Protein AF-A0A5C7UCA2-F1 (afdb_monomer_lite)

pLDDT: mean 87.02, std 14.06, range [39.72, 98.44]

Structure (mmCIF, N/CA/C/O backbone):
data_AF-A0A5C7UCA2-F1
#
_entry.id   AF-A0A5C7UCA2-F1
#
loop_
_atom_site.group_PDB
_atom_site.id
_atom_site.type_symbol
_atom_site.label_atom_id
_atom_site.label_alt_id
_atom_site.label_comp_id
_atom_site.label_asym_id
_atom_site.label_entity_id
_atom_site.label_seq_id
_atom_site.pdbx_PDB_ins_code
_atom_site.Cartn_x
_atom_site.Cartn_y
_atom_site.Cartn_z
_atom_site.occupancy
_atom_site.B_iso_or_equiv
_atom_site.auth_seq_id
_atom_site.auth_comp_id
_atom_site.auth_asym_id
_atom_site.auth_atom_id
_atom_site.pdbx_PDB_model_num
ATOM 1 N N . MET A 1 1 ? -58.345 -31.734 -3.311 1.00 42.44 1 MET A N 1
ATOM 2 C CA . MET A 1 1 ? -57.113 -31.216 -3.943 1.00 42.44 1 MET A CA 1
ATOM 3 C C . MET A 1 1 ? -56.511 -30.205 -2.977 1.00 42.44 1 MET A C 1
ATOM 5 O O . MET A 1 1 ? -57.023 -29.100 -2.899 1.00 42.44 1 MET A O 1
ATOM 9 N N . ASN A 1 2 ? -55.523 -30.602 -2.167 1.00 39.72 2 ASN A N 1
ATOM 10 C CA . ASN A 1 2 ? -54.932 -29.731 -1.144 1.00 39.72 2 ASN A CA 1
ATOM 11 C C . ASN A 1 2 ? -53.550 -29.271 -1.608 1.00 39.72 2 ASN A C 1
ATOM 13 O O . ASN A 1 2 ? -52.618 -30.069 -1.660 1.00 39.72 2 ASN A O 1
ATOM 17 N N . ALA A 1 3 ? -53.444 -27.990 -1.959 1.00 49.00 3 ALA A N 1
ATOM 18 C CA . ALA A 1 3 ? -52.181 -27.338 -2.266 1.00 49.00 3 ALA A CA 1
ATOM 19 C C . ALA A 1 3 ? -51.408 -27.107 -0.959 1.00 49.00 3 ALA A C 1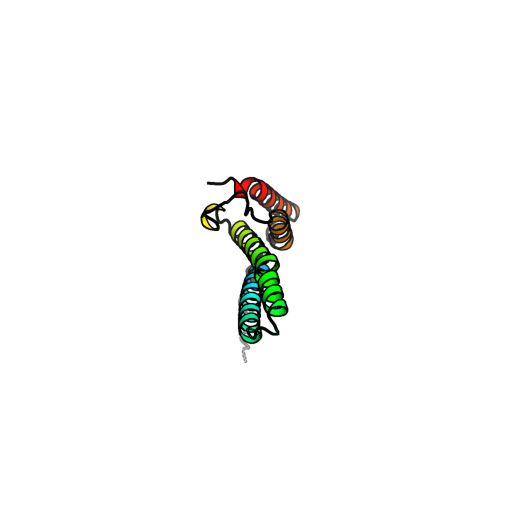
ATOM 21 O O . ALA A 1 3 ? -51.807 -26.308 -0.110 1.00 49.00 3 ALA A O 1
ATOM 22 N N . THR A 1 4 ? -50.314 -27.840 -0.773 1.00 50.22 4 THR A N 1
ATOM 23 C CA . THR A 1 4 ? -49.383 -27.644 0.337 1.00 50.22 4 THR A CA 1
ATOM 24 C C . THR A 1 4 ? -48.605 -26.350 0.125 1.00 50.22 4 THR A C 1
ATOM 26 O O . THR A 1 4 ? -47.755 -26.255 -0.756 1.00 50.22 4 THR A O 1
ATOM 29 N N . ASN A 1 5 ? -48.921 -25.351 0.945 1.00 57.38 5 ASN A N 1
ATOM 30 C CA . ASN A 1 5 ? -48.198 -24.092 1.060 1.00 57.38 5 ASN A CA 1
ATOM 31 C C . ASN A 1 5 ? -46.838 -24.358 1.734 1.00 57.38 5 ASN A C 1
ATOM 33 O O . ASN A 1 5 ? -46.743 -24.435 2.963 1.00 57.38 5 ASN A O 1
ATOM 37 N N . GLU A 1 6 ? -45.798 -24.565 0.924 1.00 52.62 6 GLU A N 1
ATOM 38 C CA . GLU A 1 6 ? -44.413 -24.615 1.387 1.00 52.62 6 GLU A CA 1
ATOM 39 C C . GLU A 1 6 ? -44.019 -23.243 1.940 1.00 52.62 6 GLU A C 1
ATOM 41 O O . GLU A 1 6 ? -43.707 -22.302 1.212 1.00 52.62 6 GLU A O 1
ATOM 46 N N . LYS A 1 7 ? -44.022 -23.132 3.272 1.00 56.97 7 LYS A N 1
ATOM 47 C CA . LYS A 1 7 ? -43.416 -22.012 3.991 1.00 56.97 7 LYS A CA 1
ATOM 48 C C . LYS A 1 7 ? -41.921 -21.982 3.667 1.00 56.97 7 LYS A C 1
ATOM 50 O O . LYS A 1 7 ? -41.129 -22.691 4.290 1.00 56.97 7 LYS A O 1
ATOM 55 N N . SER A 1 8 ? -41.534 -21.156 2.699 1.00 60.03 8 SER A N 1
ATOM 56 C CA . SER A 1 8 ? -40.137 -20.849 2.406 1.00 60.03 8 SER A CA 1
ATOM 57 C C . SER A 1 8 ? -39.459 -20.341 3.681 1.00 60.03 8 SER A C 1
ATOM 59 O O . SER A 1 8 ? -39.878 -19.334 4.257 1.00 60.03 8 SER A O 1
ATOM 61 N N . LYS A 1 9 ? -38.428 -21.054 4.148 1.00 54.03 9 LYS A N 1
ATOM 62 C CA . LYS A 1 9 ? -37.626 -20.645 5.309 1.00 54.03 9 LYS A CA 1
ATOM 63 C C . LYS A 1 9 ? -37.058 -19.237 5.065 1.00 54.03 9 LYS A C 1
ATOM 65 O O . LYS A 1 9 ? -36.585 -18.980 3.957 1.00 54.03 9 LYS A O 1
ATOM 70 N N . PRO A 1 10 ? -37.062 -18.338 6.066 1.00 53.12 10 PRO A N 1
ATOM 71 C CA . PRO A 1 10 ? -36.488 -17.011 5.904 1.00 53.12 10 PRO A CA 1
ATOM 72 C C . PRO A 1 10 ? -34.998 -17.147 5.588 1.00 53.12 10 PRO A C 1
ATOM 74 O O . PRO A 1 10 ? -34.236 -17.737 6.360 1.00 53.12 10 PRO A O 1
ATOM 77 N N . VAL A 1 11 ? -34.585 -16.619 4.435 1.00 59.59 11 VAL A N 1
ATOM 78 C CA . VAL A 1 11 ? -33.170 -16.479 4.093 1.00 59.59 11 VAL A CA 1
ATOM 79 C C . VAL A 1 11 ? -32.575 -15.529 5.124 1.00 59.59 11 VAL A C 1
ATOM 81 O O . VAL A 1 11 ? -32.898 -14.343 5.141 1.00 59.59 11 VAL A O 1
ATOM 84 N N . LYS A 1 12 ? -31.733 -16.052 6.019 1.00 54.62 12 LYS A N 1
ATOM 85 C CA . LYS A 1 12 ? -30.919 -15.221 6.905 1.00 54.62 12 LYS A CA 1
ATOM 86 C C . LYS A 1 12 ? -29.942 -14.461 6.016 1.00 54.62 12 LYS A C 1
ATOM 88 O O . LYS A 1 12 ? -28.910 -15.001 5.623 1.00 54.62 12 LYS A O 1
ATOM 93 N N . ILE A 1 13 ? -30.294 -13.233 5.649 1.00 60.41 13 ILE A N 1
ATOM 94 C CA . ILE A 1 13 ? -29.346 -12.293 5.061 1.00 60.41 13 ILE A CA 1
ATOM 95 C C . ILE A 1 13 ? -28.414 -11.928 6.211 1.00 60.41 13 ILE A C 1
ATOM 97 O O . ILE A 1 13 ? -28.694 -11.023 6.989 1.00 60.41 13 ILE A O 1
ATOM 101 N N . GLU A 1 14 ? -27.357 -12.717 6.399 1.00 58.50 14 GLU A N 1
ATOM 102 C CA . GLU A 1 14 ? -26.273 -12.332 7.291 1.00 58.50 14 GLU A CA 1
ATOM 103 C C . GLU A 1 14 ? -25.791 -10.964 6.815 1.00 58.50 14 GLU A C 1
ATOM 105 O O . GLU A 1 14 ? -25.322 -10.828 5.680 1.00 58.50 14 GLU A O 1
ATOM 110 N N . ASN A 1 15 ? -25.970 -9.954 7.664 1.00 52.62 15 ASN A N 1
ATOM 111 C CA . ASN A 1 15 ? -25.536 -8.581 7.460 1.00 52.62 15 ASN A CA 1
ATOM 112 C C . ASN A 1 15 ? -24.000 -8.572 7.346 1.00 52.62 15 ASN A C 1
ATOM 114 O O . ASN A 1 15 ? -23.269 -8.319 8.301 1.00 52.62 15 ASN A O 1
ATOM 118 N N . ARG A 1 16 ? -23.468 -8.944 6.176 1.00 62.16 16 ARG A N 1
ATOM 119 C CA . ARG A 1 16 ? -22.027 -8.962 5.939 1.00 62.16 16 ARG A CA 1
ATOM 120 C C . ARG A 1 16 ? -21.555 -7.522 5.884 1.00 62.16 16 ARG A C 1
ATOM 122 O O . ARG A 1 16 ? -21.770 -6.832 4.890 1.00 62.16 16 ARG A O 1
ATOM 129 N N . SER A 1 17 ? -20.879 -7.103 6.948 1.00 64.62 17 SER A N 1
ATOM 130 C CA . SER A 1 17 ? -20.030 -5.916 6.967 1.00 64.62 17 SER A CA 1
ATOM 131 C C . SER A 1 17 ? -19.285 -5.776 5.632 1.00 64.62 17 SER A C 1
ATOM 133 O O . SER A 1 17 ? -18.623 -6.713 5.164 1.00 64.62 17 SER A O 1
ATOM 135 N N . TRP A 1 18 ? -19.428 -4.615 4.987 1.00 70.31 18 TRP A N 1
ATOM 136 C CA . TRP A 1 18 ? -18.805 -4.351 3.691 1.00 70.31 18 TRP A CA 1
ATOM 137 C C . TRP A 1 18 ? -17.299 -4.179 3.872 1.00 70.31 18 TRP A C 1
ATOM 139 O O . TRP A 1 18 ? -16.791 -3.091 4.156 1.00 70.31 18 TRP A O 1
ATOM 149 N N . ASP A 1 19 ? -16.571 -5.277 3.697 1.00 80.25 19 ASP A N 1
ATO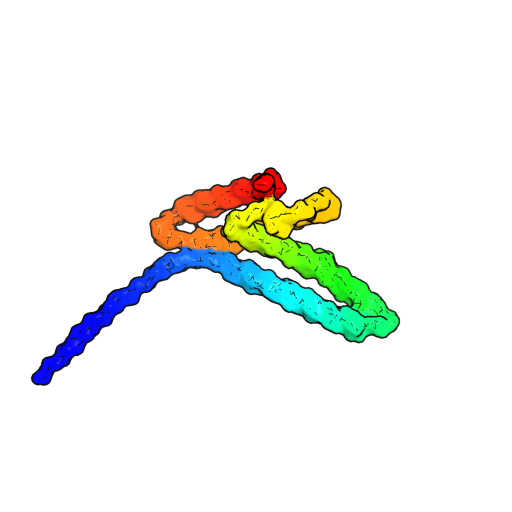M 150 C CA . ASP A 1 19 ? -15.129 -5.304 3.867 1.00 80.25 19 ASP A CA 1
ATOM 151 C C . ASP A 1 19 ? -14.392 -4.767 2.630 1.00 80.25 19 ASP A C 1
ATOM 153 O O . ASP A 1 19 ? -14.066 -5.484 1.676 1.00 80.25 19 ASP A O 1
ATOM 157 N N . ARG A 1 20 ? -14.051 -3.478 2.672 1.00 88.81 20 ARG A N 1
ATOM 158 C CA . ARG A 1 20 ? -13.296 -2.809 1.606 1.00 88.81 20 ARG A CA 1
ATOM 159 C C . ARG A 1 20 ? -11.854 -3.314 1.451 1.00 88.81 20 ARG A C 1
ATOM 161 O O . ARG A 1 20 ? -11.211 -2.982 0.450 1.00 88.81 20 ARG A O 1
ATOM 168 N N . ARG A 1 21 ? -11.347 -4.181 2.342 1.00 89.88 21 ARG A N 1
ATOM 169 C CA . ARG A 1 21 ? -10.035 -4.839 2.176 1.00 89.88 21 ARG A CA 1
ATOM 170 C C . ARG A 1 21 ? -9.962 -5.690 0.908 1.00 89.88 21 ARG A C 1
ATOM 172 O O . ARG A 1 21 ? -8.863 -5.912 0.397 1.00 89.88 21 ARG A O 1
ATOM 179 N N . VAL A 1 22 ? -11.098 -6.141 0.366 1.00 91.00 22 VAL A N 1
ATOM 180 C CA . VAL A 1 22 ? -11.144 -6.862 -0.917 1.00 91.00 22 VAL A CA 1
ATOM 181 C C . VAL A 1 22 ? -10.522 -6.022 -2.039 1.00 91.00 22 VAL A C 1
ATOM 183 O O . VAL A 1 22 ? -9.711 -6.543 -2.805 1.00 91.00 22 VAL A O 1
ATOM 186 N N . PHE A 1 23 ? -10.791 -4.713 -2.083 1.00 93.69 23 PHE A N 1
ATOM 187 C CA . PHE A 1 23 ? -10.198 -3.813 -3.077 1.00 93.69 23 PHE A CA 1
ATOM 188 C C . PHE A 1 23 ? -8.678 -3.681 -2.918 1.00 93.69 23 PHE A C 1
ATOM 190 O O . PHE A 1 23 ? -7.954 -3.710 -3.913 1.00 93.69 23 PHE A O 1
ATOM 197 N N . LEU A 1 24 ? -8.168 -3.616 -1.681 1.00 94.56 24 LEU A N 1
ATOM 198 C CA . LEU A 1 24 ? -6.719 -3.635 -1.433 1.00 94.56 24 LEU A CA 1
ATOM 199 C C . LEU A 1 24 ? -6.082 -4.946 -1.896 1.00 94.56 24 LEU A C 1
ATOM 201 O O . LEU A 1 24 ? -5.020 -4.931 -2.516 1.00 94.56 24 LEU A O 1
ATOM 205 N N . LYS A 1 25 ? -6.744 -6.080 -1.650 1.00 94.81 25 LYS A N 1
ATOM 206 C CA . LYS A 1 25 ? -6.269 -7.392 -2.104 1.00 94.81 25 LYS A CA 1
ATOM 207 C C . LYS A 1 25 ? -6.211 -7.472 -3.630 1.00 94.81 25 LYS A C 1
ATOM 209 O O . LYS A 1 25 ? -5.246 -8.014 -4.167 1.00 94.81 25 LYS A O 1
ATOM 214 N N . VAL A 1 26 ? -7.210 -6.926 -4.328 1.00 97.25 26 VAL A N 1
ATOM 215 C CA . VAL A 1 26 ? -7.193 -6.807 -5.795 1.00 97.25 26 VAL A CA 1
ATOM 216 C C . VAL A 1 26 ? -6.025 -5.928 -6.238 1.00 97.25 26 VAL A C 1
ATOM 218 O O . VAL A 1 26 ? -5.210 -6.378 -7.037 1.00 97.25 26 VAL A O 1
ATOM 221 N N . LYS A 1 27 ? -5.865 -4.735 -5.653 1.00 97.12 27 LYS A N 1
ATOM 222 C CA . LYS A 1 27 ? -4.760 -3.821 -5.978 1.00 97.12 27 LYS A CA 1
ATOM 223 C C . LYS A 1 27 ? -3.382 -4.468 -5.787 1.00 97.12 27 LYS A C 1
ATOM 225 O O . LYS A 1 27 ? -2.533 -4.337 -6.664 1.00 97.12 27 LYS A O 1
ATOM 230 N N . LEU A 1 28 ? -3.164 -5.213 -4.699 1.00 97.56 28 LEU A N 1
ATOM 231 C CA . LEU A 1 28 ? -1.921 -5.963 -4.467 1.00 97.56 28 LEU A CA 1
ATOM 232 C C . LEU A 1 28 ? -1.634 -6.973 -5.581 1.00 97.56 28 LEU A C 1
ATOM 234 O O . LEU A 1 28 ? -0.508 -7.051 -6.074 1.00 97.56 28 LEU A O 1
ATOM 238 N N . LYS A 1 29 ? -2.652 -7.733 -6.002 1.00 97.94 29 LYS A N 1
ATOM 239 C CA . LYS A 1 29 ? -2.520 -8.689 -7.108 1.00 97.94 29 LYS A CA 1
ATOM 240 C C . LYS A 1 29 ? -2.205 -7.981 -8.426 1.00 97.94 29 LYS A C 1
ATOM 242 O O . LYS A 1 29 ? -1.336 -8.453 -9.157 1.00 97.94 29 LYS A O 1
ATOM 247 N N . SER A 1 30 ? -2.849 -6.848 -8.700 1.00 98.38 30 SER A N 1
ATOM 248 C CA . SER A 1 30 ? -2.590 -6.047 -9.900 1.00 98.38 30 SER A CA 1
ATOM 249 C C . SER A 1 30 ? -1.154 -5.517 -9.938 1.00 98.38 30 SER A C 1
ATOM 251 O O . SER A 1 30 ? -0.480 -5.694 -10.946 1.00 98.38 30 SER A O 1
ATOM 253 N N . LEU A 1 31 ? -0.635 -4.974 -8.831 1.00 98.25 31 LEU A N 1
ATOM 254 C CA . LEU A 1 31 ? 0.756 -4.496 -8.743 1.00 98.25 31 LEU A CA 1
ATOM 255 C C . LEU A 1 31 ? 1.776 -5.633 -8.921 1.00 98.25 31 LEU A C 1
ATOM 257 O O . LEU A 1 31 ? 2.829 -5.463 -9.544 1.00 98.25 31 LEU A O 1
ATOM 261 N N . ALA A 1 32 ? 1.463 -6.824 -8.402 1.00 97.69 32 ALA A N 1
ATOM 262 C CA . ALA A 1 32 ? 2.285 -8.010 -8.617 1.00 97.69 32 ALA A CA 1
ATOM 263 C C . ALA A 1 32 ? 2.279 -8.448 -10.092 1.00 97.69 32 ALA A C 1
ATOM 265 O O . ALA A 1 32 ? 3.329 -8.814 -10.626 1.00 97.69 32 ALA A O 1
ATOM 266 N N . ALA A 1 33 ? 1.122 -8.393 -10.757 1.00 98.44 33 ALA A N 1
ATOM 267 C CA . ALA A 1 33 ? 1.001 -8.680 -12.183 1.00 98.44 33 ALA A CA 1
ATOM 268 C C . ALA A 1 33 ? 1.771 -7.657 -13.031 1.00 98.44 33 ALA A C 1
ATOM 270 O O . ALA A 1 33 ? 2.587 -8.058 -13.860 1.00 98.44 33 ALA A O 1
ATOM 271 N N . GLU A 1 34 ? 1.609 -6.361 -12.760 1.00 98.25 34 GLU A N 1
ATOM 272 C CA . GLU A 1 34 ? 2.344 -5.277 -13.421 1.00 98.25 34 GLU A CA 1
ATOM 273 C C . GLU A 1 34 ? 3.860 -5.481 -13.303 1.00 98.25 34 GLU A C 1
ATOM 275 O O . GLU A 1 34 ? 4.582 -5.459 -14.298 1.00 98.25 34 GLU A O 1
ATOM 280 N N . THR A 1 35 ? 4.346 -5.817 -12.103 1.00 97.94 35 THR A N 1
ATOM 281 C CA . THR A 1 35 ? 5.764 -6.139 -11.883 1.00 97.94 35 THR A CA 1
ATOM 282 C C . THR A 1 35 ? 6.246 -7.275 -12.796 1.00 97.94 35 THR A C 1
ATOM 284 O O . THR A 1 35 ? 7.360 -7.210 -13.320 1.00 97.94 35 THR A O 1
ATOM 287 N N . ARG A 1 36 ? 5.440 -8.328 -13.000 1.00 98.12 36 ARG A N 1
ATOM 288 C CA . ARG A 1 36 ? 5.791 -9.450 -13.894 1.00 98.12 36 ARG A CA 1
ATOM 289 C C . ARG A 1 36 ? 5.809 -9.019 -15.357 1.00 98.12 36 ARG A C 1
ATOM 291 O O . ARG A 1 36 ? 6.739 -9.395 -16.070 1.00 98.12 36 ARG A O 1
ATOM 298 N N . VAL A 1 37 ? 4.827 -8.222 -15.779 1.00 98.31 37 VAL A N 1
ATOM 299 C CA . VAL A 1 37 ? 4.750 -7.666 -17.138 1.00 98.31 37 VAL A CA 1
ATOM 300 C C . VAL A 1 37 ? 5.985 -6.818 -17.430 1.00 98.31 37 VAL A C 1
ATOM 302 O O . VAL A 1 37 ? 6.682 -7.092 -18.406 1.00 98.31 37 VAL A O 1
ATOM 305 N N . ILE A 1 38 ? 6.338 -5.885 -16.539 1.00 97.44 38 ILE A N 1
ATOM 306 C CA . ILE A 1 38 ? 7.515 -5.023 -16.711 1.00 97.44 38 ILE A CA 1
ATOM 307 C C . ILE A 1 38 ? 8.799 -5.854 -16.766 1.00 97.44 38 ILE A C 1
ATOM 309 O O . ILE A 1 38 ? 9.599 -5.671 -17.674 1.00 97.44 38 ILE A O 1
ATOM 313 N N . ARG A 1 39 ? 8.985 -6.844 -15.880 1.00 96.56 39 ARG A N 1
ATOM 314 C CA . ARG A 1 39 ? 10.157 -7.745 -15.947 1.00 96.56 39 ARG A CA 1
ATOM 315 C C . ARG A 1 39 ? 10.214 -8.540 -17.248 1.00 96.56 39 ARG A C 1
ATOM 317 O O . ARG A 1 39 ? 11.296 -8.898 -17.710 1.00 96.56 39 ARG A O 1
ATOM 324 N N . SER A 1 40 ? 9.066 -8.887 -17.823 1.00 96.25 40 SER A N 1
ATOM 325 C CA . SER A 1 40 ? 9.031 -9.533 -19.130 1.00 96.25 40 SER A CA 1
ATOM 326 C C . SER A 1 40 ? 9.428 -8.568 -20.245 1.00 96.25 40 SER A C 1
ATOM 328 O O . SER A 1 40 ? 10.168 -8.978 -21.134 1.00 96.25 40 SER A O 1
ATOM 330 N N . ALA A 1 41 ? 8.979 -7.314 -20.188 1.00 95.31 41 ALA A N 1
ATOM 331 C CA . ALA A 1 41 ? 9.366 -6.271 -21.133 1.00 95.31 41 ALA A CA 1
ATOM 332 C C . ALA A 1 41 ? 10.866 -5.939 -21.026 1.00 95.31 41 ALA A C 1
ATOM 334 O O . ALA A 1 41 ? 11.561 -6.004 -22.032 1.00 95.31 41 ALA A O 1
ATOM 335 N N . GLU A 1 42 ? 11.396 -5.744 -19.810 1.00 93.56 42 GLU A N 1
ATOM 336 C CA . GLU A 1 42 ? 12.834 -5.550 -19.533 1.00 93.56 42 GLU A CA 1
ATOM 337 C C . GLU A 1 42 ? 13.694 -6.641 -20.193 1.00 93.56 42 GLU A C 1
ATOM 339 O O . GLU A 1 42 ? 14.763 -6.367 -20.726 1.00 93.56 42 GLU A O 1
ATOM 344 N N . ARG A 1 43 ? 13.238 -7.903 -20.169 1.00 91.88 43 ARG A N 1
ATOM 345 C CA . ARG A 1 43 ? 13.965 -9.023 -20.789 1.00 91.88 43 ARG A CA 1
ATOM 346 C C . ARG A 1 43 ? 13.950 -8.988 -22.316 1.00 91.88 43 ARG A C 1
ATOM 348 O O . ARG A 1 43 ? 14.909 -9.459 -22.916 1.00 91.88 43 ARG A O 1
ATOM 355 N N . LYS A 1 44 ? 12.887 -8.465 -22.929 1.00 90.62 44 LYS A N 1
ATOM 356 C CA . LYS A 1 44 ? 12.766 -8.339 -24.390 1.00 90.62 44 LYS A CA 1
ATOM 357 C C . LYS A 1 44 ? 13.554 -7.138 -24.922 1.00 90.62 44 LYS A C 1
ATOM 359 O O . LYS A 1 44 ? 14.120 -7.224 -26.002 1.00 90.62 44 LYS A O 1
ATOM 364 N N . SER A 1 45 ? 13.670 -6.074 -24.131 1.00 88.19 45 SER A N 1
ATOM 365 C CA . SER A 1 45 ? 14.392 -4.839 -24.474 1.00 88.19 45 SER A CA 1
ATOM 366 C C . SER A 1 45 ? 15.903 -4.891 -24.184 1.00 88.19 45 SER A C 1
ATOM 368 O O . SER A 1 45 ? 16.554 -3.855 -24.093 1.00 88.19 45 SER A O 1
ATOM 370 N N . ARG A 1 46 ? 16.475 -6.090 -24.016 1.00 78.19 46 ARG A N 1
ATOM 371 C CA . ARG A 1 46 ? 17.895 -6.300 -23.677 1.00 78.19 46 ARG A CA 1
ATOM 372 C C . ARG A 1 46 ? 18.940 -5.904 -24.729 1.00 78.19 46 ARG A C 1
ATOM 374 O O . ARG A 1 46 ? 20.057 -5.649 -24.288 1.00 78.19 46 ARG A O 1
ATOM 381 N N . PRO A 1 47 ? 18.673 -5.906 -26.051 1.00 85.44 47 PRO A N 1
ATOM 382 C CA . PRO A 1 47 ? 19.680 -5.480 -27.022 1.00 85.44 47 PRO A CA 1
ATOM 383 C C . PRO A 1 47 ? 20.224 -4.079 -26.696 1.00 85.44 47 PRO A C 1
ATOM 385 O O . PRO A 1 47 ? 19.462 -3.229 -26.232 1.00 85.44 47 PRO A O 1
ATOM 388 N N . GLU A 1 48 ? 21.520 -3.833 -26.926 1.00 81.44 48 GLU A N 1
ATOM 389 C CA . GLU A 1 48 ? 22.203 -2.598 -26.484 1.00 81.44 48 GLU A CA 1
ATOM 390 C C . GLU A 1 48 ? 21.521 -1.334 -27.037 1.00 81.44 48 GLU A C 1
ATOM 392 O O . GLU A 1 48 ? 21.425 -0.324 -26.339 1.00 81.44 48 GLU A O 1
ATOM 397 N N . GLN A 1 49 ? 20.920 -1.421 -28.231 1.00 83.75 49 GLN A N 1
ATOM 398 C CA . GLN A 1 49 ? 20.145 -0.330 -28.831 1.00 83.75 49 GLN A CA 1
ATOM 399 C C . GLN A 1 49 ? 18.918 0.117 -28.007 1.00 83.75 49 GLN A C 1
ATOM 401 O O . GLN A 1 49 ? 18.396 1.205 -28.226 1.00 83.75 49 GLN A O 1
ATOM 406 N N . PHE A 1 50 ? 18.456 -0.685 -27.041 1.00 85.62 50 PHE A N 1
ATOM 407 C CA . PHE A 1 50 ? 17.297 -0.398 -26.185 1.00 85.62 50 PHE A CA 1
ATOM 408 C C . PHE A 1 50 ? 17.666 -0.199 -24.708 1.00 85.62 50 PHE A C 1
ATOM 410 O O . PHE A 1 50 ? 16.798 -0.237 -23.831 1.00 85.62 50 PHE A O 1
ATOM 417 N N . LYS A 1 51 ? 18.944 0.043 -24.399 1.00 90.06 51 LYS A N 1
ATOM 418 C CA . LYS A 1 51 ? 19.428 0.218 -23.021 1.00 90.06 51 LYS A CA 1
ATOM 419 C C . LYS A 1 51 ? 18.688 1.309 -22.249 1.00 90.06 51 LYS A C 1
ATOM 421 O O . LYS A 1 51 ? 18.354 1.105 -21.082 1.00 90.06 51 LYS A O 1
ATOM 426 N N . PHE A 1 52 ? 18.366 2.422 -22.910 1.00 92.44 52 PHE A N 1
ATOM 427 C CA . PHE A 1 52 ? 17.542 3.485 -22.331 1.00 92.44 52 PHE A CA 1
ATOM 428 C C . PHE A 1 52 ? 16.163 2.962 -21.900 1.00 92.44 52 PHE A C 1
ATOM 430 O O . PHE A 1 52 ? 15.796 3.080 -20.734 1.00 92.44 52 PHE A O 1
ATOM 437 N N . LEU A 1 53 ? 15.446 2.281 -22.800 1.00 94.31 53 LEU A N 1
ATOM 438 C CA . LEU A 1 53 ? 14.130 1.706 -22.509 1.00 94.31 53 LEU A CA 1
ATOM 439 C C . LEU A 1 53 ? 14.186 0.681 -21.366 1.00 94.31 53 LEU A C 1
ATOM 441 O O . LEU A 1 53 ? 13.312 0.661 -20.502 1.00 94.31 53 LEU A O 1
ATOM 445 N N . THR A 1 54 ? 15.222 -0.158 -21.323 1.00 93.44 54 THR A N 1
ATOM 446 C CA . THR A 1 54 ? 15.413 -1.115 -20.221 1.00 93.44 54 THR A CA 1
ATOM 447 C C . THR A 1 54 ? 15.629 -0.411 -18.881 1.00 93.44 54 THR A C 1
ATOM 449 O O . THR A 1 54 ? 15.079 -0.850 -17.865 1.00 93.44 54 THR A O 1
ATOM 452 N N . ASN A 1 55 ? 16.388 0.687 -18.863 1.00 93.38 55 ASN A N 1
ATOM 453 C CA . ASN A 1 55 ? 16.591 1.491 -17.660 1.00 93.38 55 ASN A CA 1
ATOM 454 C C . ASN A 1 55 ? 15.293 2.165 -17.200 1.00 93.38 55 ASN A C 1
ATOM 456 O O . ASN A 1 55 ? 14.985 2.094 -16.012 1.00 93.38 55 ASN A O 1
ATOM 460 N N . GLU A 1 56 ? 14.502 2.723 -18.118 1.00 96.44 56 GLU A N 1
ATOM 461 C CA . GLU A 1 56 ? 13.199 3.331 -17.817 1.00 96.44 56 GLU A CA 1
ATOM 462 C C . GLU A 1 56 ? 12.213 2.311 -17.233 1.00 96.44 56 GLU A C 1
ATOM 464 O O . GLU A 1 56 ? 11.630 2.531 -16.169 1.00 96.44 56 GLU A O 1
ATOM 469 N N . LEU A 1 57 ? 12.090 1.133 -17.854 1.00 96.69 57 LEU A N 1
ATOM 470 C CA . LEU A 1 57 ? 11.244 0.047 -17.347 1.00 96.69 57 LEU A CA 1
ATOM 471 C C . LEU A 1 57 ? 11.674 -0.397 -15.941 1.00 96.69 57 LEU A C 1
ATOM 473 O O . LEU A 1 57 ? 10.843 -0.552 -15.039 1.00 96.69 57 LEU A O 1
ATOM 477 N N . ARG A 1 58 ? 12.987 -0.548 -15.729 1.00 95.75 58 ARG A N 1
ATOM 478 C CA . ARG A 1 58 ? 13.555 -0.882 -14.420 1.00 95.75 58 ARG A CA 1
ATOM 479 C C . ARG A 1 58 ? 13.272 0.211 -13.392 1.00 95.75 58 ARG A C 1
ATOM 481 O O . ARG A 1 58 ? 12.934 -0.114 -12.248 1.00 95.75 58 ARG A O 1
ATOM 488 N N . CYS A 1 59 ? 13.417 1.474 -13.783 1.00 96.81 59 CYS A N 1
ATOM 489 C CA . CYS A 1 59 ? 13.135 2.628 -12.942 1.00 96.81 59 CYS A CA 1
ATOM 490 C C . CYS A 1 59 ? 11.664 2.623 -12.521 1.00 96.81 59 CYS A C 1
ATOM 492 O O . CYS A 1 59 ? 11.392 2.578 -11.324 1.00 96.81 59 CYS A O 1
ATOM 494 N N . HIS A 1 60 ? 10.722 2.512 -13.464 1.00 97.88 60 HIS A N 1
ATOM 495 C CA . HIS A 1 60 ? 9.283 2.433 -13.182 1.00 97.88 60 HIS A CA 1
ATOM 496 C C . HIS A 1 60 ? 8.953 1.295 -12.209 1.00 97.88 60 HIS A C 1
ATOM 498 O O . HIS A 1 60 ? 8.306 1.496 -11.176 1.00 97.88 60 HIS A O 1
ATOM 504 N N . ARG A 1 61 ? 9.490 0.092 -12.448 1.00 97.75 61 ARG A N 1
ATOM 505 C CA . ARG A 1 61 ? 9.257 -1.057 -11.563 1.00 97.75 61 ARG A CA 1
ATOM 506 C C . ARG A 1 61 ? 9.738 -0.818 -10.129 1.00 97.75 61 ARG A C 1
ATOM 508 O O . ARG A 1 61 ? 9.095 -1.276 -9.182 1.00 97.75 61 ARG A O 1
ATOM 515 N N . ILE A 1 62 ? 10.889 -0.172 -9.947 1.00 95.19 62 ILE A N 1
ATOM 516 C CA . ILE A 1 62 ? 11.511 0.007 -8.627 1.00 95.19 62 ILE A CA 1
ATOM 517 C C . ILE A 1 62 ? 11.001 1.265 -7.919 1.00 95.19 62 ILE A C 1
ATOM 519 O O . ILE A 1 62 ? 10.680 1.208 -6.732 1.00 95.19 62 ILE A O 1
ATOM 523 N N . ALA A 1 63 ? 10.949 2.390 -8.620 1.00 94.19 63 ALA A N 1
ATOM 524 C CA . ALA A 1 63 ? 10.600 3.685 -8.059 1.00 94.19 63 ALA A CA 1
ATOM 525 C C . ALA A 1 63 ? 9.086 3.861 -7.909 1.00 94.19 63 ALA A C 1
ATOM 527 O O . ALA A 1 63 ? 8.650 4.471 -6.937 1.00 94.19 63 ALA A O 1
ATOM 528 N N . VAL A 1 64 ? 8.282 3.290 -8.811 1.00 96.12 64 VAL A N 1
ATOM 529 C CA . VAL A 1 64 ? 6.823 3.461 -8.803 1.00 96.12 64 VAL A CA 1
ATOM 530 C C . VAL A 1 64 ? 6.144 2.214 -8.249 1.00 96.12 64 VAL A C 1
ATOM 532 O O . VAL A 1 64 ? 5.608 2.238 -7.138 1.00 96.12 64 VAL A O 1
ATOM 535 N N . VAL A 1 65 ? 6.223 1.094 -8.972 1.00 97.88 65 VAL A N 1
ATOM 536 C CA . VAL A 1 65 ? 5.413 -0.103 -8.677 1.00 97.88 65 VAL A CA 1
ATOM 537 C C . VAL A 1 65 ? 5.778 -0.719 -7.331 1.00 97.88 65 VAL A C 1
ATOM 539 O O . VAL A 1 65 ? 4.901 -1.017 -6.521 1.00 97.88 65 VAL A O 1
ATOM 542 N N . ARG A 1 66 ? 7.074 -0.880 -7.039 1.00 95.62 66 ARG A N 1
ATOM 543 C CA . ARG A 1 66 ? 7.525 -1.452 -5.761 1.00 95.62 66 ARG A CA 1
ATOM 544 C C . ARG A 1 66 ? 7.142 -0.575 -4.568 1.00 95.62 66 ARG A C 1
ATOM 546 O O . ARG A 1 66 ? 6.729 -1.119 -3.545 1.00 95.62 66 ARG A O 1
ATOM 553 N N . ARG A 1 67 ? 7.272 0.752 -4.679 1.00 94.69 67 ARG A N 1
ATOM 554 C CA . ARG A 1 67 ? 6.897 1.675 -3.593 1.00 94.69 67 ARG A CA 1
ATOM 555 C C . ARG A 1 67 ? 5.394 1.625 -3.331 1.00 94.69 67 ARG A C 1
ATOM 557 O O . ARG A 1 67 ? 4.980 1.476 -2.184 1.00 94.69 67 ARG A O 1
ATOM 564 N N . GLU A 1 68 ? 4.592 1.642 -4.393 1.00 97.12 68 GLU A N 1
ATOM 565 C CA . GLU A 1 68 ? 3.136 1.505 -4.309 1.00 97.12 68 GLU A CA 1
ATOM 566 C C . GLU A 1 68 ? 2.720 0.153 -3.706 1.00 97.12 68 GLU A C 1
ATOM 568 O O . GLU A 1 68 ? 1.838 0.095 -2.846 1.00 97.12 68 GLU A O 1
ATOM 573 N N . ALA A 1 69 ? 3.377 -0.939 -4.108 1.00 97.12 69 ALA A N 1
ATOM 574 C CA . ALA A 1 69 ? 3.121 -2.277 -3.579 1.00 97.12 69 ALA A CA 1
ATOM 575 C C . ALA A 1 69 ? 3.440 -2.372 -2.086 1.00 97.12 69 ALA A C 1
ATOM 577 O O . ALA A 1 69 ? 2.635 -2.918 -1.331 1.00 97.12 69 ALA A O 1
ATOM 578 N N . ARG A 1 70 ? 4.565 -1.796 -1.645 1.00 95.94 70 ARG A N 1
ATOM 579 C CA . ARG A 1 70 ? 4.932 -1.738 -0.225 1.00 95.94 70 ARG A CA 1
ATOM 580 C C . ARG A 1 70 ? 3.890 -0.967 0.586 1.00 95.94 70 ARG A C 1
ATOM 582 O O . ARG A 1 70 ? 3.373 -1.517 1.554 1.00 95.94 70 ARG A O 1
ATOM 589 N N . ALA A 1 71 ? 3.514 0.241 0.157 1.00 96.81 71 ALA A N 1
ATOM 590 C CA . ALA A 1 71 ? 2.502 1.045 0.849 1.00 96.81 71 ALA A CA 1
ATOM 591 C C . ALA A 1 71 ? 1.136 0.334 0.910 1.00 96.81 71 ALA A C 1
ATOM 593 O O . ALA A 1 71 ? 0.498 0.278 1.961 1.00 96.81 71 ALA A O 1
ATOM 594 N N . THR A 1 72 ? 0.716 -0.285 -0.199 1.00 97.81 72 THR A N 1
ATOM 595 C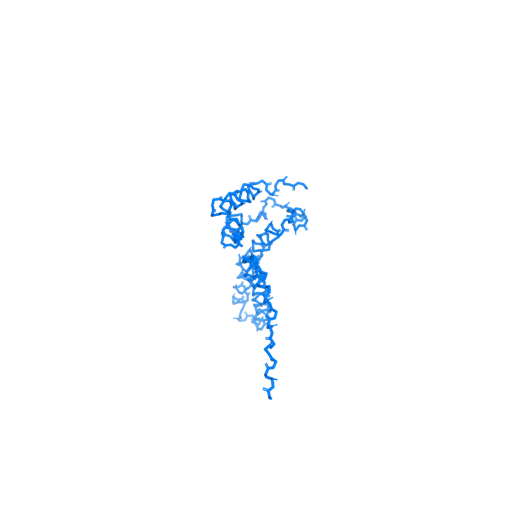 CA . THR A 1 72 ? -0.537 -1.053 -0.265 1.00 97.81 72 THR A CA 1
ATOM 596 C C . THR A 1 72 ? -0.505 -2.260 0.680 1.00 97.81 72 THR A C 1
ATOM 598 O O . THR A 1 72 ? -1.496 -2.543 1.353 1.00 97.81 72 THR A O 1
ATOM 601 N N . ASN A 1 73 ? 0.626 -2.969 0.758 1.00 97.25 73 ASN A N 1
ATOM 602 C CA . ASN A 1 73 ? 0.766 -4.149 1.611 1.00 97.25 73 ASN A CA 1
ATOM 603 C C . ASN A 1 73 ? 0.745 -3.780 3.096 1.00 97.25 73 ASN A C 1
ATOM 605 O O . ASN A 1 73 ? 0.066 -4.440 3.879 1.00 97.25 73 ASN A O 1
ATOM 609 N N . LEU A 1 74 ? 1.431 -2.696 3.469 1.00 96.81 74 LEU A N 1
ATOM 610 C CA . LEU A 1 74 ? 1.415 -2.166 4.831 1.00 96.81 74 LEU A CA 1
ATOM 611 C C . LEU A 1 74 ? 0.005 -1.739 5.247 1.00 96.81 74 LEU A C 1
ATOM 613 O O . LEU A 1 74 ? -0.471 -2.175 6.290 1.00 96.81 74 LEU A O 1
ATOM 617 N N . ALA A 1 75 ? -0.702 -0.983 4.401 1.00 97.62 75 ALA A N 1
ATOM 618 C CA . ALA A 1 75 ? -2.089 -0.603 4.664 1.00 97.62 75 ALA A CA 1
ATOM 619 C C . ALA A 1 75 ? -2.994 -1.834 4.836 1.00 97.62 75 ALA A C 1
ATOM 621 O O . ALA A 1 75 ? -3.762 -1.923 5.792 1.00 97.62 75 ALA A O 1
ATOM 622 N N . TYR A 1 76 ? -2.873 -2.825 3.948 1.00 97.19 76 TYR A N 1
ATOM 623 C CA . TYR A 1 76 ? -3.641 -4.065 4.043 1.00 97.19 76 TYR A CA 1
ATOM 624 C C . TYR A 1 76 ? -3.357 -4.825 5.346 1.00 97.19 76 TYR A C 1
ATOM 626 O O . TYR A 1 76 ? -4.288 -5.262 6.025 1.00 97.19 76 TYR A O 1
ATOM 634 N N . ALA A 1 77 ? -2.087 -4.962 5.725 1.00 96.25 77 ALA A N 1
ATOM 635 C CA . ALA A 1 77 ? -1.695 -5.655 6.942 1.00 96.25 77 ALA A CA 1
ATOM 636 C C . ALA A 1 77 ? -2.156 -4.919 8.211 1.00 96.25 77 ALA A C 1
ATOM 638 O O . ALA A 1 77 ? -2.668 -5.556 9.134 1.00 96.25 77 ALA A O 1
ATOM 639 N N . PHE A 1 78 ? -2.068 -3.589 8.221 1.00 96.38 78 PHE A N 1
ATOM 640 C CA . PHE A 1 78 ? -2.554 -2.749 9.309 1.00 96.38 78 PHE A CA 1
ATOM 641 C C . PHE A 1 78 ? -4.063 -2.917 9.557 1.00 96.38 78 PHE A C 1
ATOM 643 O O . PHE A 1 78 ? -4.481 -3.134 10.699 1.00 96.38 78 PHE A O 1
ATOM 650 N N . ILE A 1 79 ? -4.888 -2.874 8.499 1.00 94.94 79 ILE A N 1
ATOM 651 C CA . ILE A 1 79 ? -6.353 -3.053 8.603 1.00 94.94 79 ILE A CA 1
ATOM 652 C C . ILE A 1 79 ? -6.694 -4.499 9.015 1.00 94.94 79 ILE A C 1
ATOM 654 O O . ILE A 1 79 ? -7.732 -4.776 9.611 1.00 94.94 79 ILE A O 1
ATOM 658 N N . ARG A 1 80 ? -5.807 -5.458 8.734 1.00 93.19 80 ARG A N 1
ATOM 659 C CA . ARG A 1 80 ? -5.909 -6.844 9.222 1.00 93.19 80 ARG A CA 1
ATOM 660 C C . ARG A 1 80 ? -5.475 -7.013 10.684 1.00 93.19 80 ARG A C 1
ATOM 662 O O . ARG A 1 80 ? -5.514 -8.141 11.164 1.00 93.19 80 ARG A O 1
ATOM 669 N N . GLY A 1 81 ? -5.047 -5.946 11.360 1.00 93.62 81 GLY A N 1
ATOM 670 C CA . GLY A 1 81 ? -4.576 -5.998 12.745 1.00 93.62 81 GLY A CA 1
ATOM 671 C C . GLY A 1 81 ? -3.214 -6.677 12.905 1.00 93.62 81 GLY A C 1
ATOM 672 O O . GLY A 1 81 ? -2.913 -7.208 13.968 1.00 93.62 81 GLY A O 1
ATOM 673 N N . ARG A 1 82 ? -2.387 -6.721 11.852 1.00 95.12 82 ARG A N 1
ATOM 674 C CA . ARG A 1 82 ? -1.010 -7.222 11.964 1.00 95.12 82 ARG A CA 1
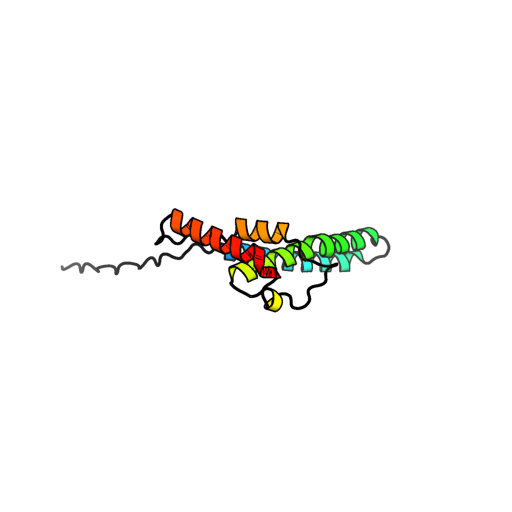ATOM 675 C C . ARG A 1 82 ? -0.115 -6.142 12.570 1.00 95.12 82 ARG A C 1
ATOM 677 O O . ARG A 1 82 ? -0.250 -4.973 12.220 1.00 95.12 82 ARG A O 1
ATOM 684 N N . LYS A 1 83 ? 0.830 -6.546 13.420 1.00 93.50 83 LYS A N 1
ATOM 685 C CA . LYS A 1 83 ? 1.916 -5.680 13.901 1.00 93.50 83 LYS A CA 1
ATOM 686 C C . LYS A 1 83 ? 2.844 -5.288 12.753 1.00 93.50 83 LYS A C 1
ATOM 688 O O . LYS A 1 83 ? 3.076 -6.106 11.860 1.00 93.50 83 LYS A O 1
ATOM 693 N N . TYR A 1 84 ? 3.409 -4.084 12.795 1.00 93.19 84 TYR A N 1
ATOM 694 C CA . TYR A 1 84 ? 4.306 -3.593 11.747 1.00 93.19 84 TYR A CA 1
ATOM 695 C C . TYR A 1 84 ? 5.542 -4.490 11.567 1.00 93.19 84 TYR A C 1
ATOM 697 O O . TYR A 1 84 ? 5.787 -4.973 10.459 1.00 93.19 84 TYR A O 1
ATOM 705 N N . LYS A 1 85 ? 6.251 -4.822 12.658 1.00 90.94 85 LYS A N 1
ATOM 706 C CA . LYS A 1 85 ? 7.456 -5.677 12.621 1.00 90.94 85 LYS A CA 1
ATOM 707 C C . LYS A 1 85 ? 7.202 -7.086 12.061 1.00 90.94 85 LYS A C 1
ATOM 709 O O . LYS A 1 85 ? 8.104 -7.691 11.490 1.00 90.94 85 LYS A O 1
ATOM 714 N N . ALA A 1 86 ? 5.970 -7.596 12.151 1.00 91.94 86 ALA A N 1
ATOM 715 C CA . ALA A 1 86 ? 5.595 -8.884 11.556 1.00 91.94 86 ALA A CA 1
ATOM 716 C C . ALA A 1 86 ? 5.464 -8.828 10.021 1.00 91.94 86 ALA A C 1
ATOM 718 O O . ALA A 1 86 ? 5.487 -9.864 9.358 1.00 91.94 86 ALA A O 1
ATOM 719 N N . VAL A 1 87 ? 5.290 -7.632 9.454 1.00 93.00 87 VAL A N 1
ATOM 720 C CA . VAL A 1 87 ? 5.158 -7.399 8.008 1.00 93.00 87 VAL A 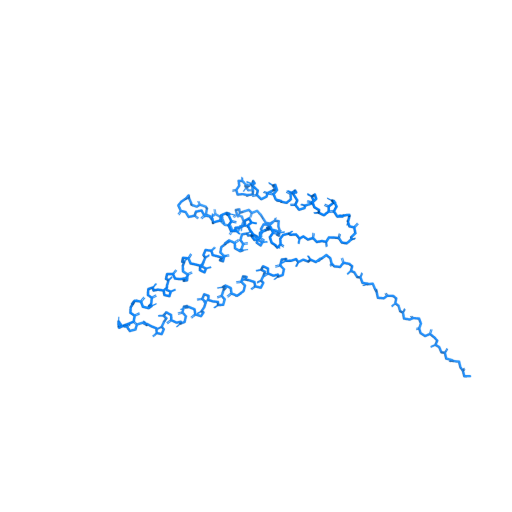CA 1
ATOM 721 C C . VAL A 1 87 ? 6.490 -6.954 7.420 1.00 93.00 87 VAL A C 1
ATOM 723 O O . VAL A 1 87 ? 6.878 -7.409 6.346 1.00 93.00 87 VAL A O 1
ATOM 726 N N . GLU A 1 88 ? 7.189 -6.070 8.126 1.00 89.56 88 GLU A N 1
ATOM 727 C CA . GLU A 1 88 ? 8.458 -5.506 7.699 1.00 89.56 88 GLU A CA 1
ATOM 728 C C . GLU A 1 88 ? 9.449 -5.481 8.867 1.00 89.56 88 GLU A C 1
ATOM 730 O O . GLU A 1 88 ? 9.584 -4.497 9.587 1.00 89.56 88 GLU A O 1
ATOM 735 N N . ALA A 1 89 ? 10.153 -6.601 9.048 1.00 83.94 89 ALA A N 1
ATOM 736 C CA . ALA A 1 89 ? 11.080 -6.794 10.163 1.00 83.94 89 ALA A CA 1
ATOM 737 C C . ALA A 1 89 ? 12.297 -5.853 10.123 1.00 83.94 89 ALA A C 1
ATOM 739 O O . ALA A 1 89 ? 12.857 -5.513 11.160 1.00 83.94 89 ALA A O 1
ATOM 740 N N . LYS A 1 90 ? 12.729 -5.443 8.924 1.00 77.38 90 LYS A N 1
ATOM 741 C CA . LYS A 1 90 ? 13.899 -4.580 8.727 1.00 77.38 90 LYS A CA 1
ATOM 742 C C . LYS A 1 90 ? 13.447 -3.172 8.357 1.00 77.38 90 LYS A C 1
ATOM 744 O O . LYS A 1 90 ? 13.195 -2.886 7.189 1.00 77.38 90 LYS A O 1
ATOM 749 N N . PHE A 1 91 ? 13.367 -2.292 9.349 1.00 74.62 91 PHE A N 1
ATOM 750 C CA . PHE A 1 91 ? 13.233 -0.858 9.115 1.00 74.62 91 PHE A CA 1
ATOM 751 C C . PHE A 1 91 ? 14.624 -0.235 8.937 1.00 74.62 91 PHE A C 1
ATOM 753 O O . PHE A 1 91 ? 15.497 -0.395 9.784 1.00 74.62 91 PHE A O 1
ATOM 760 N N . HIS A 1 92 ? 14.829 0.487 7.835 1.00 69.69 92 HIS A N 1
ATOM 761 C CA . HIS A 1 92 ? 16.035 1.282 7.603 1.00 69.69 92 HIS A CA 1
ATOM 762 C C . HIS A 1 92 ? 15.626 2.741 7.415 1.00 69.69 92 HIS A C 1
ATOM 764 O O . HIS A 1 92 ? 14.748 3.023 6.601 1.00 69.69 92 HIS A O 1
ATOM 770 N N . GLN A 1 93 ? 16.282 3.667 8.119 1.00 67.31 93 GLN A N 1
ATOM 771 C CA . GLN A 1 93 ? 15.926 5.092 8.109 1.00 67.31 93 GLN A CA 1
ATOM 772 C C . GLN A 1 93 ? 15.997 5.712 6.697 1.00 67.31 93 GLN A C 1
ATOM 774 O O . GLN A 1 93 ? 15.136 6.505 6.332 1.00 67.31 93 GLN A O 1
ATOM 779 N N . GLY A 1 94 ? 16.935 5.261 5.851 1.00 75.88 94 GLY A N 1
ATOM 780 C CA . GLY A 1 94 ? 17.040 5.662 4.436 1.00 75.88 94 GLY A CA 1
ATOM 781 C C . GLY A 1 94 ? 16.070 4.959 3.472 1.00 75.88 94 GLY A C 1
ATOM 782 O O . GLY A 1 94 ? 16.070 5.238 2.278 1.00 75.88 94 GLY A O 1
ATOM 783 N N . ASN A 1 95 ? 15.250 4.029 3.963 1.00 80.06 95 ASN A N 1
ATOM 784 C CA . ASN A 1 95 ? 14.244 3.304 3.186 1.00 80.06 95 ASN A CA 1
ATOM 785 C C . ASN A 1 95 ? 12.935 3.213 3.981 1.00 80.06 95 ASN A C 1
ATOM 787 O O . ASN A 1 95 ? 12.300 2.158 4.024 1.00 80.06 95 ASN A O 1
ATOM 791 N N . ALA A 1 96 ? 12.535 4.297 4.644 1.00 86.50 96 ALA A N 1
ATOM 792 C CA . ALA A 1 96 ? 11.244 4.353 5.317 1.00 86.50 96 ALA A CA 1
ATOM 793 C C . ALA A 1 96 ? 10.093 4.148 4.305 1.00 86.50 96 ALA A C 1
ATOM 795 O O . ALA A 1 96 ? 10.220 4.541 3.139 1.00 86.50 96 ALA A O 1
ATOM 796 N N . PRO A 1 97 ? 8.978 3.509 4.703 1.00 90.38 97 PRO A N 1
ATOM 797 C CA . PRO A 1 97 ? 7.778 3.492 3.879 1.00 90.38 97 PRO A CA 1
ATOM 798 C C . PRO A 1 97 ? 7.263 4.908 3.605 1.00 90.38 97 PRO A C 1
ATOM 800 O O . PRO A 1 97 ? 7.414 5.810 4.426 1.00 90.38 97 PRO A O 1
ATOM 803 N N . ASP A 1 98 ? 6.585 5.079 2.473 1.00 93.19 98 ASP A N 1
ATOM 804 C CA . ASP A 1 98 ? 5.797 6.281 2.202 1.00 93.19 98 ASP A CA 1
ATOM 805 C C . ASP A 1 98 ? 4.524 6.247 3.064 1.00 93.19 98 ASP A C 1
ATOM 807 O O . ASP A 1 98 ? 3.496 5.679 2.679 1.00 93.19 98 ASP A O 1
ATOM 811 N N . TRP A 1 99 ? 4.626 6.793 4.277 1.00 93.62 99 TRP A N 1
ATOM 812 C CA . TRP A 1 99 ? 3.541 6.793 5.259 1.00 93.62 99 TRP A CA 1
ATOM 813 C C . TRP A 1 99 ? 2.332 7.601 4.802 1.00 93.62 99 TRP A C 1
ATOM 815 O O . TRP A 1 99 ? 1.206 7.190 5.073 1.00 93.62 99 TRP A O 1
ATOM 825 N N . THR A 1 100 ? 2.543 8.670 4.033 1.00 95.69 100 THR A N 1
ATOM 826 C CA . THR A 1 100 ? 1.463 9.456 3.426 1.00 95.69 100 THR A CA 1
ATOM 827 C C . THR A 1 100 ? 0.602 8.574 2.522 1.00 95.69 100 THR A C 1
ATOM 829 O O . THR A 1 100 ? -0.628 8.586 2.613 1.00 95.69 100 THR A O 1
ATOM 832 N N . LYS A 1 101 ? 1.226 7.727 1.692 1.00 96.62 101 LYS A N 1
ATOM 833 C CA . LYS A 1 101 ? 0.488 6.754 0.874 1.00 96.62 101 LYS A CA 1
ATOM 834 C C . LYS A 1 101 ? -0.182 5.659 1.694 1.00 96.62 101 LYS A C 1
ATOM 836 O O . LYS A 1 101 ? -1.309 5.283 1.371 1.00 96.62 101 LYS A O 1
ATOM 841 N N . VAL A 1 102 ? 0.478 5.134 2.729 1.00 97.12 102 VAL A N 1
ATOM 842 C CA . VAL A 1 102 ? -0.134 4.134 3.625 1.00 97.12 102 VAL A CA 1
ATOM 843 C C . VAL A 1 102 ? -1.404 4.709 4.252 1.00 97.12 102 VAL A C 1
ATOM 845 O O . VAL A 1 102 ? -2.461 4.084 4.170 1.00 97.12 102 VAL A O 1
ATOM 848 N N . GLU A 1 103 ? -1.328 5.921 4.798 1.00 96.88 103 GLU A N 1
ATOM 849 C CA . GLU A 1 103 ? -2.462 6.620 5.397 1.00 96.88 103 GLU A CA 1
ATOM 850 C C . GLU A 1 103 ? -3.594 6.834 4.389 1.00 96.88 103 GLU A C 1
ATOM 852 O O . GLU A 1 103 ? -4.744 6.498 4.675 1.00 96.88 103 GLU A O 1
ATOM 857 N N . ALA A 1 104 ? -3.282 7.301 3.177 1.00 96.75 104 ALA A N 1
ATOM 858 C CA . ALA A 1 104 ? -4.273 7.476 2.117 1.00 96.75 104 ALA A CA 1
ATOM 859 C C . ALA A 1 104 ? -5.004 6.161 1.775 1.00 96.75 104 ALA A C 1
ATOM 861 O O . ALA A 1 104 ? -6.226 6.148 1.593 1.00 96.75 104 ALA A O 1
ATOM 862 N N . MET A 1 105 ? -4.286 5.033 1.738 1.00 96.81 105 MET A N 1
ATOM 863 C CA . MET A 1 105 ? -4.883 3.712 1.512 1.00 96.81 105 MET A CA 1
ATOM 864 C C . MET A 1 105 ? -5.779 3.282 2.678 1.00 96.81 105 MET A C 1
ATOM 866 O O . MET A 1 105 ? -6.886 2.793 2.445 1.00 96.81 105 MET A O 1
ATOM 870 N N . VAL A 1 106 ? -5.346 3.485 3.926 1.00 96.44 106 VAL A N 1
ATOM 871 C CA . VAL A 1 106 ? -6.162 3.166 5.109 1.00 96.44 106 VAL A CA 1
ATOM 872 C C . VAL A 1 106 ? -7.412 4.040 5.159 1.00 96.44 106 VAL A C 1
ATOM 874 O O . VAL A 1 106 ? -8.501 3.525 5.401 1.00 96.44 106 VAL A O 1
ATOM 877 N N . ARG A 1 107 ? -7.315 5.330 4.830 1.00 94.94 107 ARG A N 1
ATOM 878 C CA . ARG A 1 107 ? -8.489 6.211 4.758 1.00 94.94 107 ARG A CA 1
ATOM 879 C C . ARG A 1 107 ? -9.493 5.755 3.705 1.00 94.94 107 ARG A C 1
ATOM 881 O O . ARG A 1 107 ? -10.695 5.750 3.961 1.00 94.94 107 ARG A O 1
ATOM 888 N N . LYS A 1 108 ? -9.005 5.335 2.536 1.00 94.25 108 LYS A N 1
ATOM 889 C CA . LYS A 1 108 ? -9.852 4.900 1.419 1.00 94.25 108 LYS A CA 1
ATOM 890 C C . LYS A 1 108 ? -10.519 3.541 1.661 1.00 94.25 108 LYS A C 1
ATOM 892 O O . LYS A 1 108 ? -11.695 3.368 1.333 1.00 94.25 108 LYS A O 1
ATOM 897 N N . TYR A 1 109 ? -9.776 2.577 2.206 1.00 93.81 109 TYR A N 1
ATOM 898 C CA . TYR A 1 109 ? -10.186 1.166 2.255 1.00 93.81 109 TYR A CA 1
ATOM 899 C C . TYR A 1 109 ? -10.361 0.592 3.665 1.00 93.81 109 TYR A C 1
ATOM 901 O O . TYR A 1 109 ? -10.829 -0.533 3.797 1.00 93.81 109 TYR A O 1
ATOM 909 N N . GLY A 1 110 ? -9.971 1.319 4.709 1.00 90.75 110 GLY A N 1
ATOM 910 C CA . GLY A 1 110 ? -10.087 0.880 6.099 1.00 90.75 110 GLY A CA 1
ATOM 911 C C . GLY A 1 110 ? -11.447 1.174 6.731 1.00 90.75 110 GLY A C 1
ATOM 912 O O . GLY A 1 110 ? -11.752 0.621 7.783 1.00 90.75 110 GLY A O 1
ATOM 913 N N . ARG A 1 111 ? -12.288 2.006 6.100 1.00 88.12 111 ARG A N 1
ATOM 914 C CA . ARG A 1 111 ? -13.686 2.167 6.519 1.00 88.12 111 ARG A CA 1
ATOM 915 C C . ARG A 1 111 ? -14.424 0.847 6.302 1.00 88.12 111 ARG A C 1
ATOM 917 O O . ARG A 1 111 ? -14.552 0.390 5.165 1.00 88.12 111 ARG A O 1
ATOM 924 N N . SER A 1 112 ? -14.906 0.271 7.393 1.00 81.56 112 SER A N 1
ATOM 925 C CA . SER A 1 112 ? -15.897 -0.801 7.384 1.00 81.56 112 SER A CA 1
ATOM 926 C C . SER A 1 112 ? -17.216 -0.215 7.868 1.00 81.56 112 SER A C 1
ATOM 928 O O . SER A 1 112 ? -17.214 0.715 8.673 1.00 81.56 112 SER A O 1
ATOM 930 N N . TYR A 1 113 ? -18.315 -0.699 7.304 1.00 81.75 113 TYR A N 1
ATOM 931 C CA . TYR A 1 113 ? -19.652 -0.334 7.745 1.00 81.75 113 TYR A CA 1
ATOM 932 C C . TYR A 1 113 ? -20.263 -1.565 8.388 1.00 81.75 113 TYR A C 1
ATOM 934 O O . TYR A 1 113 ? -20.438 -2.590 7.720 1.00 81.75 113 TYR A O 1
ATOM 942 N N . ASP A 1 114 ? -20.501 -1.464 9.687 1.00 84.00 114 ASP A N 1
ATOM 943 C CA . ASP A 1 114 ? -21.307 -2.413 10.427 1.00 84.00 114 ASP A CA 1
ATOM 944 C C . ASP A 1 114 ? -22.758 -1.901 10.428 1.00 84.00 114 ASP A C 1
ATOM 946 O O . ASP A 1 114 ? -23.007 -0.819 10.975 1.00 84.00 114 ASP A O 1
ATOM 950 N N . PRO A 1 115 ? -23.694 -2.612 9.772 1.00 85.69 115 PRO A N 1
ATOM 951 C CA . PRO A 1 115 ? -25.094 -2.201 9.703 1.00 85.69 115 PRO A CA 1
ATOM 952 C C . PRO A 1 115 ? -25.798 -2.250 11.063 1.00 85.69 115 PRO A C 1
ATOM 954 O O . PRO A 1 115 ? -26.827 -1.596 11.222 1.00 85.69 115 PRO A O 1
ATOM 957 N N . ASP A 1 116 ? -25.246 -2.978 12.036 1.00 88.25 116 ASP A N 1
ATOM 958 C CA . ASP A 1 116 ? -25.824 -3.103 13.372 1.00 88.25 116 ASP A CA 1
ATOM 959 C C . ASP A 1 116 ? -25.358 -1.958 14.300 1.00 88.25 116 ASP A C 1
ATOM 961 O O . ASP A 1 116 ? -25.883 -1.776 15.400 1.00 88.25 116 ASP A O 1
ATOM 965 N N . LEU A 1 117 ? -24.392 -1.143 13.854 1.00 86.12 117 LEU A N 1
ATOM 966 C CA . LEU A 1 117 ? -23.888 0.024 14.574 1.00 86.12 117 LEU A CA 1
ATOM 967 C C . LEU A 1 117 ? -24.458 1.334 14.021 1.00 86.12 117 LEU A C 1
ATOM 969 O O . LEU A 1 117 ? -24.665 1.514 12.820 1.00 86.12 117 LEU A O 1
ATOM 973 N N . SER A 1 118 ? -24.617 2.322 14.905 1.00 90.88 118 SER A N 1
ATOM 974 C CA . SER A 1 118 ? -24.954 3.684 14.485 1.00 90.88 118 SER A CA 1
ATOM 975 C C . SER A 1 118 ? -23.848 4.294 13.613 1.00 90.88 118 SER A C 1
ATOM 977 O O . SER A 1 118 ? -22.682 3.888 13.658 1.00 90.88 118 SER A O 1
ATOM 979 N N . TYR A 1 119 ? -24.196 5.322 12.834 1.00 87.31 119 TYR A N 1
ATOM 980 C CA . TYR A 1 119 ? -23.218 6.084 12.049 1.00 87.31 119 TYR A CA 1
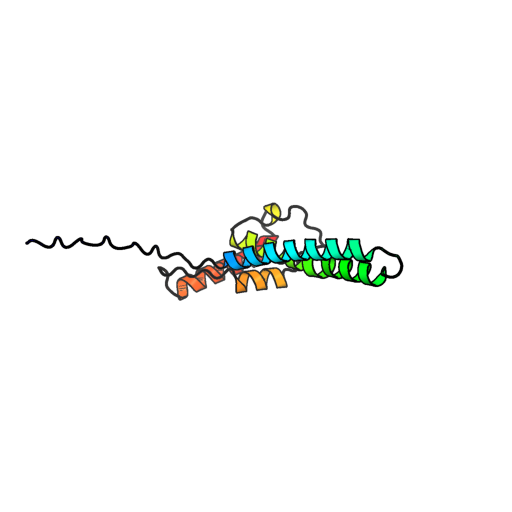ATOM 981 C C . TYR A 1 119 ? -22.077 6.621 12.934 1.00 87.31 119 TYR A C 1
ATOM 983 O O . TYR A 1 119 ? -20.904 6.420 12.626 1.00 87.31 119 TYR A O 1
ATOM 991 N N . ASN A 1 120 ? -22.423 7.207 14.086 1.00 92.06 120 ASN A N 1
ATOM 992 C CA . ASN A 1 120 ? -21.453 7.750 15.039 1.00 92.06 120 ASN A CA 1
ATOM 993 C C . ASN A 1 120 ? -20.521 6.667 15.599 1.00 92.06 120 ASN A C 1
ATOM 995 O O . ASN A 1 120 ? -19.330 6.915 15.771 1.00 92.06 120 ASN A O 1
ATOM 999 N N . ALA A 1 121 ? -21.039 5.462 15.857 1.00 90.50 121 ALA A N 1
ATOM 1000 C CA . ALA A 1 121 ? -20.229 4.341 16.325 1.00 90.50 121 ALA A CA 1
ATOM 1001 C C . ALA A 1 121 ? -19.261 3.841 15.237 1.00 90.50 121 ALA A C 1
ATOM 1003 O O . ALA A 1 121 ? -18.080 3.626 15.513 1.00 90.50 121 ALA A O 1
ATOM 1004 N N . ASN A 1 122 ? -19.720 3.726 13.986 1.00 89.19 122 ASN A N 1
ATOM 1005 C CA . ASN A 1 122 ? -18.861 3.389 12.848 1.00 89.19 122 ASN A CA 1
ATOM 1006 C C . ASN A 1 122 ? -17.742 4.432 12.638 1.00 89.19 122 ASN A C 1
ATOM 1008 O O . ASN A 1 122 ? -16.579 4.065 12.442 1.00 89.19 122 ASN A O 1
ATOM 1012 N N . ASP A 1 123 ? -18.058 5.728 12.731 1.00 91.50 123 ASP A N 1
ATOM 1013 C CA . ASP A 1 123 ? -17.065 6.804 12.620 1.00 91.50 123 ASP A CA 1
ATOM 1014 C C . ASP A 1 123 ? -16.087 6.817 13.807 1.00 91.50 123 ASP A C 1
ATOM 1016 O O . ASP A 1 123 ? -14.881 6.982 13.608 1.00 91.50 123 ASP A O 1
ATOM 1020 N N . ALA A 1 124 ? -16.557 6.565 15.033 1.00 93.12 124 ALA A N 1
ATOM 1021 C CA . ALA A 1 124 ? -15.692 6.427 16.204 1.00 93.12 124 ALA A CA 1
ATOM 1022 C C . ALA A 1 124 ? -14.708 5.253 16.053 1.00 93.12 124 ALA A C 1
ATOM 1024 O O . ALA A 1 124 ? -13.512 5.412 16.315 1.00 93.12 124 ALA A O 1
ATOM 1025 N N . ASN A 1 125 ? -15.176 4.105 15.551 1.00 91.50 125 ASN A N 1
ATOM 1026 C CA . ASN A 1 125 ? -14.330 2.949 15.249 1.00 91.50 125 ASN A CA 1
ATOM 1027 C C . ASN A 1 125 ? -13.257 3.291 14.208 1.00 91.50 125 ASN A C 1
ATOM 1029 O O . ASN A 1 125 ? -12.080 2.960 14.381 1.00 91.50 125 ASN A O 1
ATOM 1033 N N . PHE A 1 126 ? -13.641 3.996 13.142 1.00 92.69 126 PHE A N 1
ATOM 1034 C CA . PHE A 1 126 ? -12.702 4.443 12.119 1.00 92.69 126 PHE A CA 1
ATOM 1035 C C . PHE A 1 126 ? -11.663 5.429 12.678 1.00 92.69 126 PHE A C 1
ATOM 1037 O O . PHE A 1 126 ? -10.469 5.271 12.418 1.00 92.69 126 PHE A O 1
ATOM 1044 N N . ASN A 1 127 ? -12.078 6.399 13.494 1.00 94.56 127 ASN A N 1
ATOM 1045 C CA . ASN A 1 127 ? -11.173 7.358 14.130 1.00 94.56 127 ASN A CA 1
ATOM 1046 C C . ASN A 1 127 ? -10.197 6.675 15.098 1.00 94.56 127 ASN A C 1
ATOM 1048 O O . ASN A 1 127 ? -9.004 6.982 15.088 1.00 94.56 127 ASN A O 1
ATOM 1052 N N . SER A 1 128 ? -10.672 5.699 15.876 1.00 94.25 128 SER A N 1
ATOM 1053 C CA . SER A 1 128 ? -9.829 4.867 16.741 1.00 94.25 128 SER A CA 1
ATOM 1054 C C . SER A 1 128 ? -8.779 4.100 15.932 1.00 94.25 128 SER A C 1
ATOM 1056 O O . SER A 1 128 ? -7.589 4.118 16.256 1.00 94.25 128 SER A O 1
ATOM 1058 N N . MET A 1 129 ? -9.181 3.508 14.803 1.00 94.06 129 MET A N 1
ATOM 1059 C CA . MET A 1 129 ? -8.243 2.869 13.883 1.00 94.06 129 MET A CA 1
ATOM 1060 C C . MET A 1 129 ? -7.213 3.871 13.338 1.00 94.06 129 MET A C 1
ATOM 1062 O O . MET A 1 129 ? -6.027 3.560 13.329 1.00 94.06 129 MET A O 1
ATOM 1066 N N . MET A 1 130 ? -7.615 5.071 12.914 1.00 95.62 130 MET A N 1
ATOM 1067 C CA . MET A 1 130 ? -6.666 6.080 12.422 1.00 95.62 130 MET A CA 1
ATOM 1068 C C . MET A 1 130 ? -5.682 6.535 13.507 1.00 95.62 130 MET A C 1
ATOM 1070 O O . MET A 1 130 ? -4.500 6.709 13.217 1.00 95.62 130 MET A O 1
ATOM 1074 N N . LYS A 1 131 ? -6.128 6.648 14.763 1.00 95.50 131 LYS A N 1
ATOM 1075 C CA . LYS A 1 131 ? -5.250 6.918 15.909 1.00 95.50 131 LYS A CA 1
ATOM 1076 C C . LYS A 1 131 ? -4.254 5.780 16.151 1.00 95.50 131 LYS A C 1
ATOM 1078 O O . LYS A 1 131 ? -3.093 6.034 16.441 1.00 95.50 131 LYS A O 1
ATOM 1083 N N . ARG A 1 132 ? -4.663 4.519 15.977 1.00 95.19 132 ARG A N 1
ATOM 1084 C CA . ARG A 1 132 ? -3.734 3.379 16.046 1.00 95.19 132 ARG A CA 1
ATOM 1085 C C . ARG A 1 132 ? -2.691 3.428 14.929 1.00 95.19 132 ARG A C 1
ATOM 1087 O O . ARG A 1 132 ? -1.536 3.092 15.157 1.00 95.19 132 ARG A O 1
ATOM 1094 N N . LEU A 1 133 ? -3.066 3.875 13.727 1.00 95.25 133 LEU A N 1
ATOM 1095 C CA . LEU A 1 133 ? -2.122 3.988 12.611 1.00 95.25 133 LEU A CA 1
ATOM 1096 C C . LEU A 1 133 ? -0.964 4.943 12.931 1.00 95.25 133 LEU A C 1
ATOM 1098 O O . LEU A 1 133 ? 0.165 4.648 12.545 1.00 95.25 133 LEU A O 1
ATOM 1102 N N . SER A 1 134 ? -1.213 6.045 13.652 1.00 93.12 134 SER A N 1
ATOM 1103 C CA . SER A 1 134 ? -0.164 7.029 13.956 1.00 93.12 134 SER A CA 1
ATOM 1104 C C . SER A 1 134 ? 0.944 6.483 14.858 1.00 93.12 134 SER A C 1
ATOM 1106 O O . SER A 1 134 ? 2.066 6.972 14.778 1.00 93.12 134 SER A O 1
ATOM 1108 N N . THR A 1 135 ? 0.648 5.465 15.670 1.00 93.00 135 THR A N 1
ATOM 1109 C CA . THR A 1 135 ? 1.615 4.800 16.561 1.00 93.00 135 THR A CA 1
ATOM 1110 C C . THR A 1 135 ? 2.059 3.428 16.047 1.00 93.00 135 THR A C 1
ATOM 1112 O O . THR A 1 135 ? 2.960 2.825 16.614 1.00 93.00 135 THR A O 1
ATOM 1115 N N . TRP A 1 136 ? 1.459 2.916 14.966 1.00 93.25 136 TRP A N 1
ATOM 1116 C CA . TRP A 1 136 ? 1.647 1.533 14.507 1.00 93.25 136 TRP A CA 1
ATOM 1117 C C . TRP A 1 136 ? 3.093 1.182 14.142 1.00 93.25 136 TRP A C 1
ATOM 1119 O O . TRP A 1 136 ? 3.528 0.047 14.315 1.00 93.25 136 TRP A O 1
ATOM 1129 N N . LYS A 1 137 ? 3.846 2.156 13.623 1.00 81.06 137 LYS A N 1
ATOM 1130 C CA . LYS A 1 137 ? 5.257 1.976 13.249 1.00 81.06 137 LYS A CA 1
ATOM 1131 C C . LYS A 1 137 ? 6.182 1.809 14.462 1.00 81.06 137 LYS A C 1
ATOM 1133 O O . LYS A 1 137 ? 7.273 1.269 14.306 1.00 81.06 137 LYS A O 1
ATOM 1138 N N . ASP A 1 138 ? 5.731 2.270 15.626 1.00 83.38 138 ASP A N 1
ATOM 1139 C CA . ASP A 1 138 ? 6.470 2.253 16.888 1.00 83.38 138 ASP A CA 1
ATOM 1140 C C . ASP A 1 138 ? 6.076 1.034 17.749 1.00 83.38 138 ASP A C 1
ATOM 1142 O O . ASP A 1 138 ? 6.677 0.785 18.790 1.00 83.38 138 ASP A O 1
ATOM 1146 N N . GLU A 1 139 ? 5.081 0.249 17.310 1.00 75.81 139 GLU A N 1
ATOM 1147 C CA . GLU A 1 139 ? 4.666 -0.989 17.974 1.00 75.81 139 GLU A CA 1
ATOM 1148 C C . GLU A 1 139 ? 5.741 -2.083 17.826 1.00 75.81 139 GLU A C 1
ATOM 1150 O O . GLU A 1 139 ? 6.187 -2.405 16.716 1.00 75.81 139 GLU A O 1
ATOM 1155 N N . GLU A 1 140 ? 6.126 -2.694 18.952 1.00 56.44 140 GLU A N 1
ATOM 1156 C CA . GLU A 1 140 ? 7.043 -3.842 19.001 1.00 56.44 140 GLU A CA 1
ATOM 1157 C C . GLU A 1 140 ? 6.375 -5.193 18.703 1.00 56.44 140 GLU A C 1
ATOM 1159 O O . GLU A 1 140 ? 5.289 -5.515 19.252 1.00 56.44 140 GLU A O 1
#

Foldseek 3Di:
DDDDDPPDDDDPPPQPWPQLLVVLVVVLVVLVVLLVVLVVVLVVLPDPVSVVVNVVSVCCNVVPSVLLNVLSQQLSCLLVVHQPCVSPVDDDPVDHRPLVSNLVNCVVRSQIDDPVDDPVVSVVVSVVSSVCSVCRVVGD

Secondary structure (DSSP, 8-state):
-------PPP---------THHHHHHHHHHHHHHHHHHHHHHHHT-SGGGHHHHHHHHHIIIIIIHHHHHHHHHHHHHHTT--HHHH-----GGG---HHHHHHHHHHH-----TTS-HHHHHHHHHHHHHHHHHGGG--

Sequence (140 aa):
MNATNEKSKPVKIENRSWDRRVFLKVKLKSLAAETRVIRSAERKSRPEQFKFLTNELRCHRIAVVRREARATNLAYAFIRGRKYKAVEAKFHQGNAPDWTKVEAMVRKYGRSYDPDLSYNANDANFNSMMKRLSTWKDEE

Radius of gyration: 22.46 Å; chains: 1; bounding box: 79×41×48 Å